Protein AF-A0A221P3E8-F1 (afdb_monomer_lite)

Secondary structure (DSSP, 8-state):
-EEEE-SSS-EEEEEE-TTT--EEEEEE-TTT--EEEEPPGGGTT-EEEE-SSSEEEEEEE-SSSEEEEEEETTT--EEEEESBTTTTBPPPPP--EE------TT----PEEP--

Organism: NCBI:txid1355015

Radius of gyration: 15.02 Å; chains: 1; bounding box: 35×24×55 Å

pLDDT: mean 78.89, std 17.49, range [33.84, 94.06]

Foldseek 3Di:
DDWDQLADFWIWDWDADPPPRHTFIFIAGPVVRDTLDTAPPQQHVWDWDDQNPFWIWTWDQGPPGTKIFTAGSNRRHTPDIPPDVVVPRHHADAPDWYFDDDPDPDDDGDTDRDHD

Structure (mmCIF, N/CA/C/O backbone):
data_AF-A0A221P3E8-F1
#
_entry.id   AF-A0A221P3E8-F1
#
loop_
_atom_site.group_PDB
_atom_site.id
_atom_site.type_symbol
_atom_site.label_atom_id
_atom_site.label_alt_id
_atom_site.label_comp_id
_atom_site.label_asym_id
_atom_site.label_entity_id
_atom_site.label_seq_id
_atom_site.pdbx_PDB_ins_code
_atom_site.Cartn_x
_atom_site.Cartn_y
_atom_site.Cartn_z
_atom_site.occupancy
_atom_site.B_iso_or_equiv
_atom_site.auth_seq_id
_atom_site.auth_comp_id
_atom_site.auth_asym_id
_atom_site.auth_atom_id
_atom_site.pdbx_PDB_model_num
ATOM 1 N N . MET A 1 1 ? 1.580 -10.287 -13.327 1.00 79.69 1 MET A N 1
ATOM 2 C CA . MET A 1 1 ? 0.482 -9.514 -12.712 1.00 79.69 1 MET A CA 1
ATOM 3 C C . MET A 1 1 ? -0.063 -10.299 -11.538 1.00 79.69 1 MET A C 1
ATOM 5 O O . MET A 1 1 ? -0.068 -11.524 -11.610 1.00 79.69 1 MET A O 1
ATOM 9 N N . GLY A 1 2 ? -0.487 -9.610 -10.488 1.00 86.00 2 GLY A N 1
ATOM 10 C CA . GLY A 1 2 ? -1.119 -10.184 -9.309 1.00 86.00 2 GLY A CA 1
ATOM 11 C C . GLY A 1 2 ? -2.235 -9.276 -8.803 1.00 86.00 2 GLY A C 1
ATOM 12 O O . GLY A 1 2 ? -2.291 -8.091 -9.143 1.00 86.00 2 GLY A O 1
ATOM 13 N N . ALA A 1 3 ? -3.136 -9.854 -8.017 1.00 88.12 3 ALA A N 1
ATOM 14 C CA . ALA A 1 3 ? -4.176 -9.126 -7.311 1.00 88.12 3 ALA A CA 1
ATOM 15 C C . ALA A 1 3 ? -4.333 -9.710 -5.906 1.00 88.12 3 ALA A C 1
ATOM 17 O O . ALA A 1 3 ? -4.263 -10.928 -5.735 1.00 88.12 3 ALA A O 1
ATOM 18 N N . ALA A 1 4 ? -4.544 -8.845 -4.919 1.00 86.81 4 ALA A N 1
ATOM 19 C CA . ALA A 1 4 ? -4.747 -9.235 -3.530 1.00 86.81 4 ALA A CA 1
ATOM 20 C C . ALA A 1 4 ? -5.827 -8.360 -2.873 1.00 86.81 4 ALA A C 1
ATOM 22 O O . ALA A 1 4 ? -5.982 -7.193 -3.255 1.00 86.81 4 ALA A O 1
ATOM 23 N N . PRO A 1 5 ? -6.572 -8.886 -1.884 1.00 86.50 5 PRO A N 1
ATOM 24 C CA . PRO A 1 5 ? -7.450 -8.066 -1.055 1.00 86.50 5 PRO A CA 1
ATOM 25 C C . PRO A 1 5 ? -6.664 -6.928 -0.389 1.00 86.50 5 PRO A C 1
ATOM 27 O O . PRO A 1 5 ? -5.557 -7.144 0.098 1.00 86.50 5 PRO A O 1
ATOM 30 N N . ALA A 1 6 ? -7.234 -5.723 -0.362 1.00 87.69 6 ALA A N 1
ATOM 31 C CA . ALA A 1 6 ? -6.604 -4.523 0.197 1.00 87.69 6 ALA A CA 1
ATOM 32 C C . ALA A 1 6 ? -7.509 -3.831 1.230 1.00 87.69 6 ALA A C 1
ATOM 34 O O . ALA A 1 6 ? -7.537 -2.607 1.333 1.00 87.69 6 ALA A O 1
ATOM 35 N N . GLY A 1 7 ? -8.278 -4.632 1.970 1.00 86.00 7 GLY A N 1
ATOM 36 C CA . GLY A 1 7 ? -9.343 -4.171 2.854 1.00 86.00 7 GLY A CA 1
ATOM 37 C C . GLY A 1 7 ? -10.734 -4.582 2.360 1.00 86.00 7 GLY A C 1
ATOM 38 O O . GLY A 1 7 ? -10.856 -5.366 1.416 1.00 86.00 7 GLY A O 1
ATOM 39 N N . PRO A 1 8 ? -11.801 -4.064 2.989 1.00 86.50 8 PRO A N 1
ATOM 40 C CA . PRO A 1 8 ? -13.172 -4.504 2.737 1.00 86.50 8 PRO A CA 1
ATOM 41 C C . PRO A 1 8 ? -13.748 -3.975 1.417 1.00 86.50 8 PRO A C 1
ATOM 43 O O . PRO A 1 8 ? -14.719 -4.530 0.911 1.00 86.50 8 PRO A O 1
ATOM 46 N N . SER A 1 9 ? -13.177 -2.902 0.863 1.00 88.25 9 SER A N 1
ATOM 47 C CA . SER A 1 9 ? -13.712 -2.213 -0.319 1.00 88.25 9 SER A CA 1
ATOM 48 C C . SER A 1 9 ? -12.697 -2.005 -1.440 1.00 88.25 9 SER A C 1
ATOM 50 O O . SER A 1 9 ? -13.029 -1.358 -2.428 1.00 88.25 9 SER A O 1
ATOM 52 N N . LEU A 1 10 ? -11.472 -2.520 -1.306 1.00 91.25 10 LEU A N 1
ATOM 53 C CA . LEU A 1 10 ? -10.394 -2.293 -2.267 1.00 91.25 10 LEU A CA 1
ATOM 54 C C . LEU A 1 10 ? -9.684 -3.594 -2.637 1.00 91.25 10 LEU A C 1
ATOM 56 O O . LEU A 1 10 ? -9.503 -4.497 -1.818 1.00 91.25 10 LEU A O 1
ATOM 60 N N . VAL A 1 11 ? -9.218 -3.646 -3.881 1.00 92.31 11 VAL A N 1
ATOM 61 C CA . VAL A 1 11 ? -8.289 -4.663 -4.380 1.00 92.31 11 VAL A CA 1
ATOM 62 C C . VAL A 1 11 ? -6.993 -3.970 -4.776 1.00 92.31 11 VAL A C 1
ATOM 64 O O . VAL A 1 11 ? -7.019 -2.961 -5.482 1.00 92.31 11 VAL A O 1
ATOM 67 N N . ARG A 1 12 ? -5.851 -4.513 -4.348 1.00 90.62 12 ARG A N 1
ATOM 68 C CA . ARG A 1 12 ? -4.539 -4.108 -4.863 1.00 90.62 12 ARG A CA 1
ATOM 69 C C . ARG A 1 12 ? -4.258 -4.899 -6.129 1.00 90.62 12 ARG A C 1
ATOM 71 O O . ARG A 1 12 ? -4.337 -6.126 -6.113 1.00 90.62 12 ARG A O 1
ATOM 78 N N . VAL A 1 13 ? -3.910 -4.209 -7.207 1.00 91.62 13 VAL A N 1
ATOM 79 C CA . VAL A 1 13 ? -3.517 -4.812 -8.482 1.00 91.62 13 VAL A CA 1
ATOM 80 C C . VAL A 1 13 ? -2.128 -4.319 -8.841 1.00 91.62 13 VAL A C 1
ATOM 82 O O . VAL A 1 13 ? -1.898 -3.113 -8.920 1.00 91.62 13 VAL A O 1
ATOM 85 N N . TYR A 1 14 ? -1.221 -5.257 -9.094 1.00 89.00 14 TYR A N 1
ATOM 86 C CA . TYR A 1 14 ? 0.184 -4.957 -9.337 1.00 89.00 14 TYR A CA 1
ATOM 87 C C . TYR A 1 14 ? 0.764 -5.813 -10.464 1.00 89.00 14 TYR A C 1
ATOM 89 O O . TYR A 1 14 ? 0.299 -6.920 -10.767 1.00 89.00 14 TYR A O 1
ATOM 97 N N . GLY A 1 15 ? 1.795 -5.303 -11.125 1.00 89.38 15 GLY A N 1
ATOM 98 C CA . GLY A 1 15 ? 2.437 -5.999 -12.227 1.00 89.38 15 GLY A CA 1
ATOM 99 C C . GLY A 1 15 ? 3.318 -5.091 -13.064 1.00 89.38 15 GLY A C 1
ATOM 100 O O . GLY A 1 15 ? 3.800 -4.066 -12.595 1.00 89.38 15 GLY A O 1
ATOM 101 N N . LYS A 1 16 ? 3.525 -5.503 -14.314 1.00 90.12 16 LYS A N 1
ATOM 102 C CA . LYS A 1 16 ? 4.225 -4.724 -15.331 1.00 90.12 16 LYS A CA 1
ATOM 103 C C . LYS A 1 16 ? 3.319 -4.557 -16.537 1.00 90.12 16 LYS A C 1
ATOM 105 O O . LYS A 1 16 ? 2.629 -5.512 -16.904 1.00 90.12 16 LYS A O 1
ATOM 110 N N . GLU A 1 17 ? 3.294 -3.364 -17.114 1.00 88.94 17 GLU A N 1
ATOM 111 C CA . GLU A 1 17 ? 2.593 -3.112 -18.369 1.00 88.94 17 GLU A CA 1
ATOM 112 C C . GLU A 1 17 ? 3.266 -3.909 -19.492 1.00 88.94 17 GLU A C 1
ATOM 114 O O . GLU A 1 17 ? 4.489 -4.029 -19.535 1.00 88.94 17 GLU A O 1
ATOM 119 N N . TYR A 1 18 ? 2.465 -4.517 -20.369 1.00 87.44 18 TYR A N 1
ATOM 120 C CA . TYR A 1 18 ? 2.975 -5.466 -21.363 1.00 87.44 18 TYR A CA 1
ATOM 121 C C . TYR A 1 18 ? 3.898 -4.797 -22.391 1.00 87.44 18 TYR A C 1
ATOM 123 O O . TYR A 1 18 ? 4.933 -5.361 -22.733 1.00 87.44 18 TYR A O 1
ATOM 131 N N . ASP A 1 19 ? 3.538 -3.595 -22.848 1.00 92.06 19 ASP A N 1
ATOM 132 C CA . ASP A 1 19 ? 4.254 -2.910 -23.927 1.00 92.06 19 ASP A CA 1
ATOM 133 C C . ASP A 1 19 ? 5.521 -2.194 -23.438 1.00 92.06 19 ASP A C 1
ATOM 135 O O . ASP A 1 19 ? 6.576 -2.319 -24.058 1.00 92.06 19 ASP A O 1
ATOM 139 N N . SER A 1 20 ? 5.437 -1.445 -22.332 1.00 92.50 20 SER A N 1
ATOM 140 C CA . SER A 1 20 ? 6.570 -0.665 -21.811 1.00 92.50 20 SER A CA 1
ATOM 141 C C . SER A 1 20 ? 7.44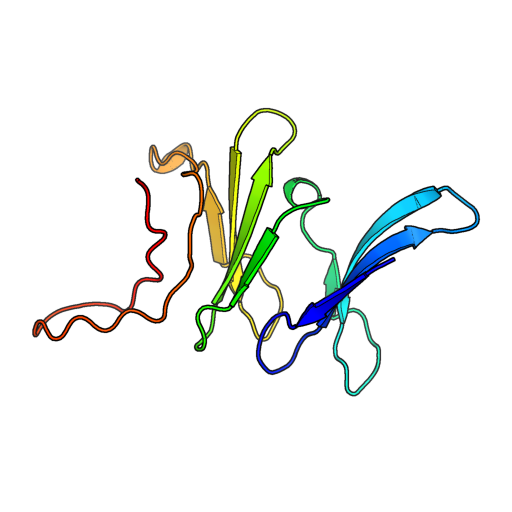4 -1.436 -20.822 1.00 92.50 20 SER A C 1
ATOM 143 O O . SER A 1 20 ? 8.620 -1.118 -20.654 1.00 92.50 20 SER A O 1
ATOM 145 N N . GLY A 1 21 ? 6.888 -2.451 -20.155 1.00 88.75 21 GLY A N 1
ATOM 146 C CA . GLY A 1 21 ? 7.532 -3.120 -19.028 1.00 88.75 21 GLY A CA 1
ATOM 147 C C . GLY A 1 21 ? 7.495 -2.320 -17.721 1.00 88.75 21 GLY A C 1
ATOM 148 O O . GLY A 1 21 ? 8.053 -2.792 -16.724 1.00 88.75 21 GLY A O 1
ATOM 149 N N . ASP A 1 22 ? 6.838 -1.155 -17.702 1.00 87.94 22 ASP A N 1
ATOM 150 C CA . ASP A 1 22 ? 6.750 -0.296 -16.522 1.00 87.94 22 ASP A CA 1
ATOM 151 C C . ASP A 1 22 ? 5.978 -0.986 -15.402 1.00 87.94 22 ASP A C 1
ATOM 153 O O . ASP A 1 22 ? 4.919 -1.582 -15.620 1.00 87.94 22 ASP A O 1
ATOM 157 N N . ALA A 1 23 ? 6.508 -0.902 -14.183 1.00 87.19 23 ALA A N 1
ATOM 158 C CA . ALA A 1 23 ? 5.817 -1.411 -13.011 1.00 87.19 23 ALA A CA 1
ATOM 159 C C . ALA A 1 23 ? 4.593 -0.543 -12.694 1.00 87.19 23 ALA A C 1
ATOM 161 O O . ALA A 1 23 ? 4.647 0.686 -12.752 1.00 87.19 23 ALA A O 1
ATOM 162 N N . TYR A 1 24 ? 3.498 -1.186 -12.304 1.00 87.81 24 TYR A N 1
ATOM 163 C CA . TYR A 1 24 ? 2.328 -0.508 -11.768 1.00 87.81 24 TYR A CA 1
ATOM 164 C C . TYR A 1 24 ? 1.847 -1.205 -10.502 1.00 87.81 24 TYR A C 1
ATOM 166 O O . TYR A 1 24 ? 1.925 -2.428 -10.375 1.00 87.81 24 TYR A O 1
ATOM 174 N N . ASP A 1 25 ? 1.304 -0.406 -9.591 1.00 90.12 25 ASP A N 1
ATOM 175 C CA . ASP A 1 25 ? 0.685 -0.871 -8.359 1.00 90.12 25 ASP A CA 1
ATOM 176 C C . ASP A 1 25 ? -0.419 0.107 -7.947 1.00 90.12 25 ASP A C 1
ATOM 178 O O . ASP A 1 25 ? -0.200 1.320 -7.842 1.00 90.12 25 ASP A O 1
ATOM 182 N N . ARG A 1 26 ? -1.652 -0.391 -7.846 1.00 91.69 26 ARG A N 1
ATOM 183 C CA . ARG A 1 26 ? -2.858 0.440 -7.765 1.00 91.69 26 ARG A CA 1
ATOM 184 C C . ARG A 1 26 ? -3.889 -0.180 -6.832 1.00 91.69 26 ARG A C 1
ATOM 186 O O . ARG A 1 26 ? -4.133 -1.384 -6.884 1.00 91.69 26 ARG A O 1
ATOM 193 N N . PHE A 1 27 ? -4.567 0.667 -6.064 1.00 91.31 27 PHE A N 1
ATOM 194 C CA . PHE A 1 27 ? -5.822 0.321 -5.410 1.00 91.31 27 PHE A CA 1
ATOM 195 C C . PHE A 1 27 ? -6.985 0.582 -6.352 1.00 91.31 27 PHE A C 1
ATOM 197 O O . PHE A 1 27 ? -7.115 1.667 -6.927 1.00 91.31 27 PHE A O 1
ATOM 204 N N . VAL A 1 28 ? -7.837 -0.422 -6.492 1.00 94.06 28 VAL A N 1
ATOM 205 C CA . VAL A 1 28 ? -8.975 -0.427 -7.400 1.00 94.06 28 VAL A CA 1
ATOM 206 C C . VAL A 1 28 ? -10.240 -0.696 -6.600 1.00 94.06 28 VAL A C 1
ATOM 208 O O . VAL A 1 28 ? -10.265 -1.583 -5.746 1.00 94.06 28 VAL A O 1
ATOM 211 N N . ASP A 1 29 ? -11.291 0.060 -6.902 1.00 92.75 29 ASP A N 1
ATOM 212 C CA . ASP A 1 29 ? -12.647 -0.262 -6.470 1.00 92.75 29 ASP A CA 1
ATOM 213 C C . ASP A 1 29 ? -13.151 -1.456 -7.301 1.00 92.75 29 ASP A C 1
ATOM 215 O O . ASP A 1 29 ? -13.315 -1.319 -8.520 1.00 92.75 29 ASP A O 1
ATOM 219 N N . PRO A 1 30 ? -13.407 -2.625 -6.688 1.00 90.88 30 PRO A N 1
ATOM 220 C CA . PRO A 1 30 ? -13.823 -3.814 -7.420 1.00 90.88 30 PRO A CA 1
ATOM 221 C C . PRO A 1 30 ? -15.224 -3.689 -8.034 1.00 90.88 30 PRO A C 1
ATOM 223 O O . PRO A 1 30 ? -15.520 -4.403 -8.990 1.00 90.88 30 PRO A O 1
ATOM 226 N N . ALA A 1 31 ? -16.085 -2.801 -7.523 1.00 92.75 31 ALA A N 1
ATOM 227 C CA . ALA A 1 31 ? -17.435 -2.623 -8.049 1.00 92.75 31 ALA A CA 1
ATOM 228 C C . ALA A 1 31 ? -17.435 -1.860 -9.380 1.00 92.75 31 ALA A C 1
ATOM 230 O O . ALA A 1 31 ? -18.215 -2.178 -10.277 1.00 92.75 31 ALA A O 1
ATOM 231 N N . SER A 1 32 ? -16.566 -0.855 -9.514 1.00 93.69 32 SER A N 1
ATOM 232 C CA . SER A 1 32 ? -16.498 0.001 -10.706 1.00 93.69 32 SER A CA 1
ATOM 233 C C . SER A 1 32 ? -15.289 -0.261 -11.608 1.00 93.69 32 SER A C 1
ATOM 235 O O . SER A 1 32 ? -15.259 0.223 -12.740 1.00 93.69 32 SER A O 1
ATOM 237 N N . GLY A 1 33 ? -14.278 -0.986 -11.122 1.00 92.31 33 GLY A N 1
ATOM 238 C CA . GLY A 1 33 ? -12.994 -1.182 -11.801 1.00 92.31 33 GLY A CA 1
ATOM 239 C C . GLY A 1 33 ? -12.121 0.077 -11.852 1.00 92.31 33 GLY A C 1
ATOM 240 O O . GLY A 1 33 ? -11.106 0.097 -12.547 1.00 92.31 33 GLY A O 1
ATOM 241 N N . ARG A 1 34 ? -12.503 1.151 -11.150 1.00 94.06 34 ARG A N 1
ATOM 242 C CA . ARG A 1 34 ? -11.776 2.424 -11.178 1.00 94.06 34 ARG A CA 1
ATOM 243 C C . ARG A 1 34 ? -10.590 2.385 -10.225 1.00 94.06 34 ARG A C 1
ATOM 245 O O . ARG A 1 34 ? -10.727 2.000 -9.065 1.00 94.06 34 ARG A O 1
ATOM 252 N N . THR A 1 35 ? -9.444 2.868 -10.696 1.00 94.06 35 THR A N 1
ATOM 253 C CA . THR A 1 35 ? -8.309 3.179 -9.824 1.00 94.06 35 THR A CA 1
ATOM 254 C C . THR A 1 35 ? -8.719 4.268 -8.840 1.00 94.06 35 THR A C 1
ATOM 256 O O . THR A 1 35 ? -9.078 5.373 -9.249 1.00 94.06 35 THR A O 1
ATOM 259 N N . VAL A 1 36 ? -8.648 3.948 -7.553 1.00 91.50 36 VAL A N 1
ATOM 260 C CA . VAL A 1 36 ? -8.867 4.894 -6.456 1.00 91.50 36 VAL A CA 1
ATOM 261 C C . VAL A 1 36 ? -7.575 5.653 -6.179 1.00 91.50 36 VAL A C 1
ATOM 263 O O . VAL A 1 36 ? -7.589 6.876 -6.060 1.00 91.50 36 VAL A O 1
ATOM 266 N N . GLN A 1 37 ? -6.451 4.934 -6.127 1.00 89.31 37 GLN A N 1
ATOM 267 C CA . GLN A 1 37 ? -5.147 5.509 -5.819 1.00 89.31 37 GLN A CA 1
ATOM 268 C C . GLN A 1 37 ? -4.003 4.651 -6.374 1.00 89.31 37 GLN A C 1
ATOM 270 O O . GLN A 1 37 ? -4.090 3.425 -6.411 1.00 89.31 37 GLN A O 1
ATOM 275 N N . THR A 1 38 ? -2.912 5.301 -6.782 1.00 90.19 38 THR A N 1
ATOM 276 C CA . THR A 1 38 ? -1.631 4.638 -7.063 1.00 90.19 38 THR A CA 1
ATOM 277 C C . THR A 1 38 ? -0.875 4.427 -5.758 1.00 90.19 38 THR A C 1
ATOM 279 O O . THR A 1 38 ? -0.795 5.341 -4.933 1.00 90.19 38 THR A O 1
ATOM 282 N N . VAL A 1 39 ? -0.324 3.230 -5.572 1.00 85.69 39 VAL A N 1
ATOM 283 C CA . VAL A 1 39 ? 0.473 2.890 -4.390 1.00 85.69 39 VAL A CA 1
ATOM 284 C C . VAL A 1 39 ? 1.783 3.701 -4.402 1.00 85.69 39 VAL A C 1
ATOM 286 O O . VAL A 1 39 ? 2.352 3.908 -5.477 1.00 85.69 39 VAL A O 1
ATOM 289 N N . PRO A 1 40 ? 2.271 4.195 -3.245 1.00 83.56 40 PRO A N 1
ATOM 290 C CA . PRO A 1 40 ? 3.587 4.826 -3.144 1.00 83.56 40 PRO A CA 1
ATOM 291 C C . PRO A 1 40 ? 4.694 3.994 -3.807 1.00 83.56 40 PRO A C 1
ATOM 293 O O . PRO A 1 40 ? 4.750 2.782 -3.626 1.00 83.56 40 PRO A O 1
ATOM 296 N N . ALA A 1 41 ? 5.604 4.641 -4.541 1.00 80.31 41 ALA A N 1
ATOM 297 C CA . ALA A 1 41 ? 6.643 3.938 -5.304 1.00 80.31 41 ALA A CA 1
ATOM 298 C C . ALA A 1 41 ? 7.566 3.081 -4.415 1.00 80.31 41 ALA A C 1
ATOM 300 O O . ALA A 1 41 ? 7.984 1.999 -4.823 1.00 80.31 41 ALA A O 1
ATOM 301 N N . ASP A 1 42 ? 7.810 3.518 -3.178 1.00 80.38 42 ASP A N 1
ATOM 302 C CA . ASP A 1 42 ? 8.627 2.794 -2.194 1.00 80.38 42 ASP A CA 1
ATOM 303 C C . ASP A 1 42 ? 8.004 1.465 -1.735 1.00 80.38 42 ASP A C 1
ATOM 305 O O . ASP A 1 42 ? 8.668 0.663 -1.086 1.00 80.38 42 ASP A O 1
ATOM 309 N N . LEU A 1 43 ? 6.727 1.233 -2.051 1.00 78.44 43 LEU A N 1
ATOM 310 C CA . LEU A 1 43 ? 6.000 -0.000 -1.758 1.00 78.44 43 LEU A CA 1
ATOM 311 C C . LEU A 1 43 ? 5.928 -0.947 -2.962 1.00 78.44 43 LEU A C 1
ATOM 313 O O . LEU A 1 43 ? 5.238 -1.968 -2.887 1.00 78.44 43 LEU A O 1
ATOM 317 N N . THR A 1 44 ? 6.620 -0.648 -4.063 1.00 72.50 44 THR A N 1
ATOM 318 C CA . THR A 1 44 ? 6.721 -1.585 -5.190 1.00 72.50 44 THR A CA 1
ATOM 319 C C . THR A 1 44 ? 7.303 -2.907 -4.672 1.00 72.50 44 THR A C 1
ATOM 321 O O . THR A 1 44 ? 8.318 -2.906 -3.984 1.00 72.50 44 THR A O 1
ATOM 324 N N . ASP A 1 45 ? 6.617 -4.025 -4.931 1.00 72.38 45 ASP A N 1
ATOM 325 C CA . ASP A 1 45 ? 6.935 -5.370 -4.410 1.00 72.38 45 ASP A CA 1
ATOM 326 C C . ASP A 1 45 ? 6.816 -5.565 -2.878 1.00 72.38 45 ASP A C 1
ATOM 328 O O . ASP A 1 45 ? 7.278 -6.566 -2.331 1.00 72.38 45 ASP A O 1
ATOM 332 N N . SER A 1 46 ? 6.151 -4.651 -2.164 1.00 80.81 46 SER A N 1
ATOM 333 C CA . SER A 1 46 ? 5.855 -4.812 -0.730 1.00 80.81 46 SER A CA 1
ATOM 334 C C . SER A 1 46 ? 4.820 -5.905 -0.437 1.00 80.81 46 SER A C 1
ATOM 336 O O . SER A 1 46 ? 3.917 -6.164 -1.244 1.00 80.81 46 SER A O 1
ATOM 338 N N . ASN A 1 47 ? 4.900 -6.489 0.762 1.00 82.38 47 ASN A N 1
ATOM 339 C CA . ASN A 1 47 ? 3.811 -7.280 1.334 1.00 82.38 47 ASN A CA 1
ATOM 340 C C . ASN A 1 47 ? 2.817 -6.350 2.035 1.00 82.38 47 ASN A C 1
ATOM 342 O O . ASN A 1 47 ? 3.245 -5.385 2.668 1.00 82.38 47 ASN A O 1
ATOM 346 N N . CYS A 1 48 ? 1.519 -6.640 1.939 1.00 85.25 48 CYS A N 1
ATOM 347 C CA . CYS A 1 48 ? 0.481 -5.857 2.604 1.00 85.25 48 CYS A CA 1
ATOM 348 C C . CYS A 1 48 ? -0.493 -6.760 3.358 1.00 85.25 48 CYS A C 1
ATOM 350 O O . CYS A 1 48 ? -1.017 -7.709 2.779 1.00 85.25 48 CYS A O 1
ATOM 352 N N . ASP A 1 49 ? -0.790 -6.396 4.602 1.00 85.75 49 ASP 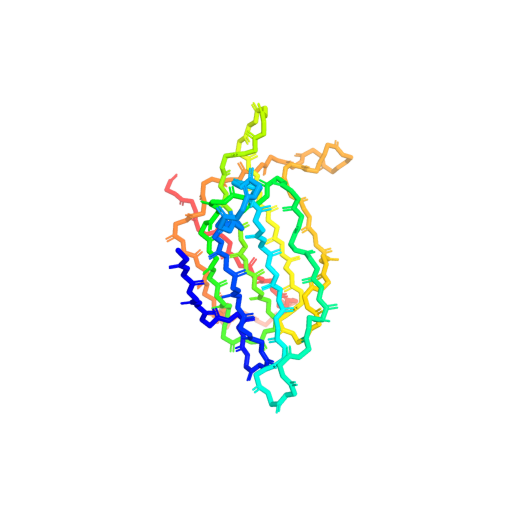A N 1
ATOM 353 C CA . ASP A 1 49 ? -1.681 -7.117 5.505 1.00 85.75 49 ASP A CA 1
ATOM 354 C C . ASP A 1 49 ? -2.758 -6.167 6.047 1.00 85.75 49 ASP A C 1
ATOM 356 O O . ASP A 1 49 ? -2.469 -5.060 6.507 1.00 85.75 49 ASP A O 1
ATOM 360 N N . TYR A 1 50 ? -4.024 -6.578 5.969 1.00 85.94 50 TYR A N 1
ATOM 361 C CA . TYR A 1 50 ? -5.149 -5.800 6.489 1.00 85.94 50 TYR A CA 1
ATOM 362 C C . TYR A 1 50 ? -5.359 -6.104 7.976 1.00 85.94 50 TYR A C 1
ATOM 364 O O . TYR A 1 50 ? -5.447 -7.266 8.360 1.00 85.94 50 TYR A O 1
ATOM 372 N N . ASP A 1 51 ? -5.498 -5.068 8.806 1.00 82.38 51 ASP A N 1
ATOM 373 C CA . ASP A 1 51 ? -5.702 -5.184 10.260 1.00 82.38 51 ASP A CA 1
ATOM 374 C C . ASP A 1 51 ? -7.107 -5.669 10.672 1.00 82.38 51 ASP A C 1
ATOM 376 O O . ASP A 1 51 ? -7.461 -5.596 11.849 1.00 82.38 51 ASP A O 1
ATOM 380 N N . ASP A 1 52 ? -7.914 -6.128 9.711 1.00 83.56 52 ASP A N 1
ATOM 381 C CA . ASP A 1 52 ? -9.314 -6.543 9.866 1.00 83.56 52 ASP A CA 1
ATOM 382 C C . ASP A 1 52 ? -10.239 -5.442 10.421 1.00 83.56 52 ASP A C 1
ATOM 384 O O . ASP A 1 52 ? -11.303 -5.707 10.986 1.00 83.56 52 ASP A O 1
ATOM 388 N N . ARG A 1 53 ? -9.824 -4.172 10.308 1.00 87.00 53 ARG A N 1
ATOM 389 C CA . ARG A 1 53 ? -10.562 -3.046 10.878 1.00 87.00 53 ARG A CA 1
ATOM 390 C C . ARG A 1 53 ? -10.603 -1.824 9.972 1.00 87.00 53 ARG A C 1
ATOM 392 O O . ARG A 1 53 ? -11.663 -1.487 9.452 1.00 87.00 53 ARG A O 1
ATOM 399 N N . SER A 1 54 ? -9.482 -1.153 9.758 1.00 88.12 54 SER A N 1
ATOM 400 C CA . SER A 1 54 ? -9.433 0.109 9.007 1.00 88.12 54 SER A CA 1
ATOM 401 C C . SER A 1 54 ? -8.101 0.394 8.328 1.00 88.12 54 SER A C 1
ATOM 403 O O . SER A 1 54 ? -8.024 1.348 7.559 1.00 88.12 54 SER A O 1
ATOM 405 N N . THR A 1 55 ? -7.066 -0.401 8.586 1.00 89.69 55 THR A N 1
ATOM 406 C CA . THR A 1 55 ? -5.698 -0.102 8.164 1.00 89.69 55 THR A CA 1
ATOM 407 C C . THR A 1 55 ? -5.135 -1.241 7.335 1.00 89.69 55 THR A C 1
ATOM 409 O O . THR A 1 55 ? -5.091 -2.386 7.779 1.00 89.69 55 THR A O 1
ATOM 412 N N . LEU A 1 56 ? -4.652 -0.923 6.142 1.00 88.94 56 LEU A N 1
ATOM 413 C CA . LEU A 1 56 ? -3.785 -1.802 5.374 1.00 88.94 56 LEU A CA 1
ATOM 414 C C . LEU A 1 56 ? -2.335 -1.443 5.703 1.00 88.94 56 LEU A C 1
ATOM 416 O O . LEU A 1 56 ? -1.901 -0.316 5.464 1.00 88.94 56 LEU A O 1
ATOM 420 N N . VAL A 1 57 ? -1.598 -2.387 6.276 1.00 89.25 57 VAL A N 1
ATOM 421 C CA . VAL A 1 57 ? -0.187 -2.217 6.621 1.00 89.25 57 VAL A CA 1
ATOM 422 C C . VAL A 1 57 ? 0.651 -2.828 5.515 1.00 89.25 57 VAL A C 1
ATOM 424 O O . VAL A 1 57 ? 0.576 -4.029 5.290 1.00 89.25 57 VAL A O 1
ATOM 427 N N . CYS A 1 58 ? 1.449 -2.015 4.835 1.00 87.88 58 CYS A N 1
ATOM 428 C CA . CYS A 1 58 ? 2.363 -2.475 3.796 1.00 87.88 58 CYS A CA 1
ATOM 429 C C . CYS A 1 58 ? 3.810 -2.296 4.241 1.00 87.88 58 CYS A C 1
ATOM 431 O O . CYS A 1 58 ? 4.159 -1.260 4.804 1.00 87.88 58 CYS A O 1
ATOM 433 N N . SER A 1 59 ? 4.668 -3.267 3.953 1.00 87.81 59 SER A N 1
ATOM 434 C CA . SER A 1 59 ? 6.093 -3.190 4.271 1.00 87.81 59 SER A CA 1
ATOM 435 C C . SER A 1 59 ? 6.960 -3.877 3.237 1.00 87.81 59 SER A C 1
ATOM 437 O O . SER A 1 59 ? 6.564 -4.876 2.631 1.00 87.81 59 SER A O 1
ATOM 439 N N . GLY A 1 60 ? 8.170 -3.365 3.077 1.00 84.25 60 GLY A N 1
ATOM 440 C CA . GLY A 1 60 ? 9.150 -3.926 2.167 1.00 84.25 60 GLY A CA 1
ATOM 441 C C . GLY A 1 60 ? 10.485 -3.209 2.265 1.00 84.25 60 GLY A C 1
ATOM 442 O O . GLY A 1 60 ? 10.777 -2.502 3.231 1.00 84.25 60 GLY A O 1
ATOM 443 N N . THR A 1 61 ? 11.292 -3.386 1.228 1.00 84.00 61 THR A N 1
ATOM 444 C CA . THR A 1 61 ? 12.593 -2.734 1.104 1.00 84.00 61 THR A CA 1
ATOM 445 C C . THR A 1 61 ? 12.461 -1.580 0.121 1.00 84.00 61 THR A C 1
ATOM 447 O O . THR A 1 61 ? 12.371 -1.805 -1.083 1.00 84.00 61 THR A O 1
ATOM 450 N N . GLY A 1 62 ? 12.447 -0.351 0.637 1.00 78.69 62 GLY A N 1
ATOM 451 C CA . GLY A 1 62 ? 12.538 0.845 -0.192 1.00 78.69 62 GLY A CA 1
ATOM 452 C C . GLY A 1 62 ? 13.956 1.032 -0.754 1.00 78.69 62 GLY A C 1
ATOM 453 O O . GLY A 1 62 ? 14.853 0.236 -0.468 1.00 78.69 62 GLY A O 1
ATOM 454 N N . PRO A 1 63 ? 14.214 2.115 -1.508 1.00 77.56 63 PRO A N 1
ATOM 455 C CA . PRO A 1 63 ? 15.500 2.326 -2.183 1.00 77.56 63 PRO A CA 1
ATOM 456 C C . PRO A 1 63 ? 16.718 2.367 -1.248 1.00 77.56 63 PRO A C 1
ATOM 458 O O . PRO A 1 63 ? 17.836 2.085 -1.675 1.00 77.56 63 PRO A O 1
ATOM 461 N N . GLN A 1 64 ? 16.512 2.757 0.014 1.00 80.69 64 GLN A N 1
ATOM 462 C CA . GLN A 1 64 ? 17.585 2.986 0.987 1.00 80.69 64 GLN A CA 1
ATOM 463 C C . GLN A 1 64 ? 17.519 2.059 2.206 1.00 80.69 64 GLN A C 1
ATOM 465 O O . GLN A 1 64 ? 18.558 1.709 2.763 1.00 80.69 64 GLN A O 1
ATOM 470 N N . SER A 1 65 ? 16.323 1.673 2.651 1.00 82.94 65 SER A N 1
ATOM 471 C CA . SER A 1 65 ? 16.126 0.890 3.873 1.00 82.94 65 SER A CA 1
ATOM 472 C C . SER A 1 65 ? 14.765 0.197 3.877 1.00 82.94 65 SER A C 1
ATOM 474 O O . SER A 1 65 ? 13.959 0.375 2.964 1.00 82.94 65 SER A O 1
ATOM 476 N N . GLN A 1 66 ? 14.489 -0.567 4.938 1.00 85.94 66 GLN A N 1
ATOM 477 C CA . GLN A 1 66 ? 13.130 -1.019 5.226 1.00 85.94 66 GLN A CA 1
ATOM 478 C C . GLN A 1 66 ? 12.176 0.176 5.288 1.00 85.94 66 GLN A C 1
ATOM 480 O O . GLN A 1 66 ? 12.546 1.251 5.773 1.00 85.94 66 GLN A O 1
ATOM 485 N N . VAL A 1 67 ? 10.963 -0.035 4.789 1.00 88.56 67 VAL A N 1
ATOM 486 C CA . VAL A 1 67 ? 9.863 0.925 4.846 1.00 88.56 67 VAL A CA 1
ATOM 487 C C . VAL A 1 67 ? 8.598 0.221 5.306 1.00 88.56 67 VAL A C 1
ATOM 489 O O . VAL A 1 67 ? 8.370 -0.948 4.988 1.00 88.56 67 VAL A O 1
ATOM 492 N N . ALA A 1 68 ? 7.762 0.948 6.039 1.00 89.69 68 ALA A N 1
ATOM 493 C CA . ALA A 1 68 ? 6.431 0.493 6.404 1.00 89.69 68 ALA A CA 1
ATOM 494 C C . ALA A 1 68 ? 5.439 1.645 6.273 1.00 89.69 68 ALA A C 1
ATOM 496 O O . ALA A 1 68 ? 5.743 2.781 6.622 1.00 89.69 68 ALA A O 1
ATOM 497 N N . TYR A 1 69 ? 4.247 1.353 5.781 1.00 90.62 69 TYR A N 1
ATOM 498 C CA . TYR A 1 69 ? 3.183 2.320 5.575 1.00 90.62 69 TYR A CA 1
ATOM 499 C C . TYR A 1 69 ? 1.895 1.789 6.184 1.00 90.62 69 TYR A C 1
ATOM 501 O O . TYR A 1 69 ? 1.562 0.616 6.024 1.00 90.62 69 TYR A O 1
ATOM 509 N N . GLY A 1 70 ? 1.151 2.677 6.831 1.00 90.62 70 GLY A N 1
ATOM 510 C CA . GLY A 1 70 ? -0.238 2.445 7.185 1.00 90.62 70 GLY A CA 1
ATOM 511 C C . GLY A 1 70 ? -1.117 3.220 6.238 1.00 90.62 70 GLY A C 1
ATOM 512 O O . GLY A 1 70 ? -0.990 4.440 6.126 1.00 90.62 70 GLY A O 1
ATOM 513 N N . LEU A 1 71 ? -2.005 2.511 5.563 1.00 89.88 71 LEU A N 1
ATOM 514 C CA . LEU A 1 71 ? -2.939 3.067 4.604 1.00 89.88 71 LEU A CA 1
ATOM 515 C C . LEU A 1 71 ? -4.358 2.898 5.138 1.00 89.88 71 LEU A C 1
ATOM 517 O O . LEU A 1 71 ? -4.686 1.870 5.724 1.00 89.88 71 LEU A O 1
ATOM 521 N N . ASP A 1 72 ? -5.215 3.880 4.908 1.00 90.44 72 ASP A N 1
ATOM 522 C CA . ASP A 1 72 ? -6.645 3.743 5.146 1.00 90.44 72 ASP A CA 1
ATOM 523 C C . ASP A 1 72 ? -7.216 2.688 4.188 1.00 90.44 72 ASP A C 1
ATOM 525 O O . ASP A 1 72 ? -7.147 2.837 2.969 1.00 90.44 72 ASP A O 1
ATOM 529 N N . ALA A 1 73 ? -7.788 1.616 4.731 1.00 88.38 73 ALA A N 1
ATOM 530 C CA . ALA A 1 73 ? -8.236 0.458 3.957 1.00 88.38 73 ALA A CA 1
ATOM 531 C C . ALA A 1 73 ? -9.476 0.730 3.083 1.00 88.38 73 ALA A C 1
ATOM 533 O O . ALA A 1 73 ? -9.857 -0.116 2.274 1.00 88.38 73 ALA A O 1
ATOM 534 N N . SER A 1 74 ? -10.128 1.887 3.245 1.00 88.69 74 SER A N 1
ATOM 535 C CA . SER A 1 74 ? -11.293 2.277 2.445 1.00 88.69 74 SER A CA 1
ATOM 536 C C . SER A 1 74 ? -10.930 3.181 1.268 1.00 88.69 74 SER A C 1
ATOM 538 O O . SER A 1 74 ? -11.564 3.120 0.215 1.00 88.69 74 SER A O 1
ATOM 540 N N . THR A 1 75 ? -9.889 4.000 1.429 1.00 87.69 75 THR A N 1
ATOM 541 C CA . THR A 1 75 ? -9.492 5.034 0.464 1.00 87.69 75 THR A CA 1
ATOM 542 C C . THR A 1 75 ? -8.106 4.828 -0.139 1.00 87.69 75 THR A C 1
ATOM 544 O O . THR A 1 75 ? -7.799 5.455 -1.147 1.00 87.69 75 THR A O 1
ATOM 547 N N . GLY A 1 76 ? -7.262 3.988 0.463 1.00 87.00 76 GLY A N 1
ATOM 548 C CA . GLY A 1 76 ? -5.856 3.806 0.090 1.00 87.00 76 GLY A CA 1
ATOM 549 C C . GLY A 1 76 ? -4.929 4.935 0.555 1.00 87.00 76 GLY A C 1
ATOM 550 O O . GLY A 1 76 ? -3.730 4.897 0.270 1.00 87.00 76 GLY A O 1
ATOM 551 N N . LYS A 1 77 ? -5.450 5.942 1.272 1.00 89.31 77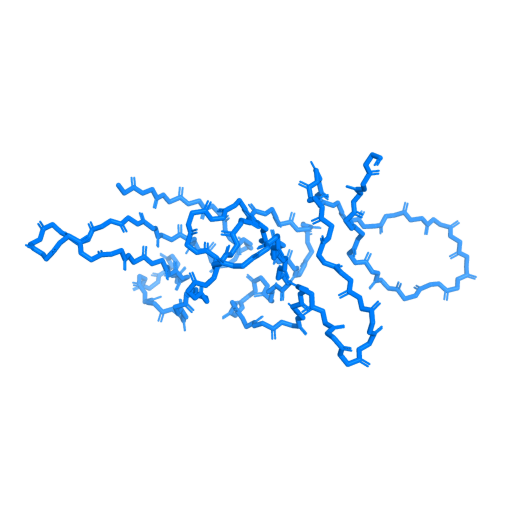 LYS A N 1
ATOM 552 C CA . LYS A 1 77 ? -4.675 7.115 1.696 1.00 89.31 77 LYS A CA 1
ATOM 553 C C . LYS A 1 77 ? -3.621 6.745 2.729 1.00 89.31 77 LYS A C 1
ATOM 555 O O . LYS A 1 77 ? -3.914 6.036 3.683 1.00 89.31 77 LYS A O 1
ATOM 560 N N . VAL A 1 78 ? -2.425 7.315 2.597 1.00 90.31 78 VAL A N 1
ATOM 561 C CA . VAL A 1 78 ? -1.364 7.179 3.603 1.00 90.31 78 VAL A CA 1
ATOM 562 C C . VAL A 1 78 ? -1.787 7.865 4.903 1.00 90.31 78 VAL A C 1
ATOM 564 O O . VAL A 1 78 ? -2.065 9.063 4.913 1.00 90.31 78 VAL A O 1
ATOM 567 N N . LEU A 1 79 ? -1.828 7.096 5.989 1.00 91.31 79 LEU A N 1
ATOM 568 C CA . LEU A 1 79 ? -2.063 7.567 7.355 1.00 91.31 79 LEU A CA 1
ATOM 569 C C . LEU A 1 79 ? -0.743 7.834 8.077 1.00 91.31 79 LEU A C 1
ATOM 571 O O . LEU A 1 79 ? -0.618 8.809 8.813 1.00 91.31 79 LEU A O 1
ATOM 575 N N . TRP A 1 80 ? 0.241 6.960 7.864 1.00 90.62 80 TRP A N 1
ATOM 576 C CA . TRP A 1 80 ? 1.586 7.085 8.413 1.00 90.62 80 TRP A CA 1
ATOM 577 C C . TRP A 1 80 ? 2.600 6.335 7.549 1.00 90.62 80 TRP A C 1
ATOM 579 O O . TRP A 1 80 ? 2.251 5.432 6.786 1.00 90.62 80 TRP A O 1
ATOM 589 N N . GLN A 1 81 ? 3.866 6.7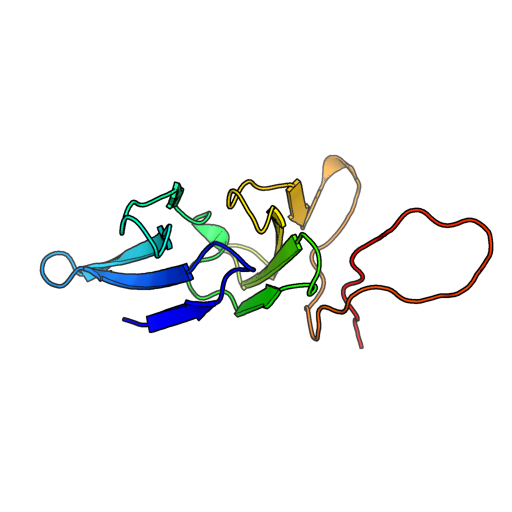08 7.708 1.00 90.19 81 G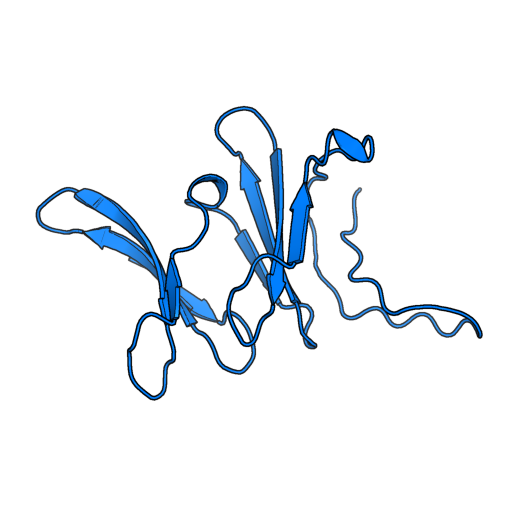LN A N 1
ATOM 590 C CA . GLN A 1 81 ? 5.013 6.116 7.033 1.00 90.19 81 GLN A CA 1
ATOM 591 C C . GLN A 1 81 ? 6.159 5.964 8.034 1.00 90.19 81 GLN A C 1
ATOM 593 O O . GLN A 1 81 ? 6.342 6.810 8.908 1.00 90.19 81 GLN A O 1
ATOM 598 N N . LEU A 1 82 ? 6.926 4.889 7.887 1.00 89.50 82 LEU A N 1
ATOM 599 C CA . LEU A 1 82 ? 8.190 4.646 8.558 1.00 89.50 82 LEU A CA 1
ATOM 600 C C . LEU A 1 82 ? 9.285 4.357 7.513 1.00 89.50 82 LEU A C 1
ATOM 602 O O . LEU A 1 82 ? 8.995 3.703 6.506 1.00 89.50 82 LEU A O 1
ATOM 606 N N . PRO A 1 83 ? 10.539 4.773 7.763 1.00 88.69 83 PRO A N 1
ATOM 607 C CA . PRO A 1 83 ? 10.978 5.535 8.934 1.00 88.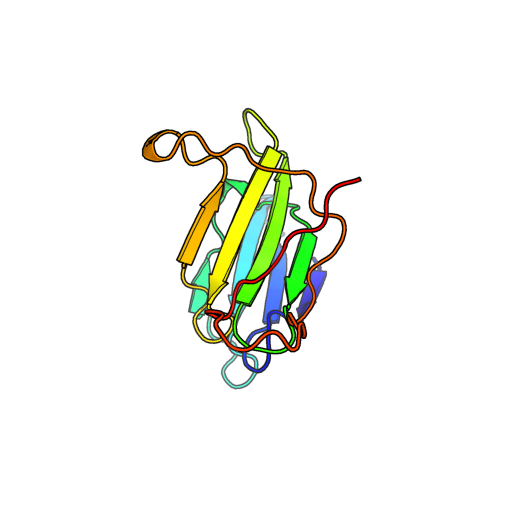69 83 PRO A CA 1
ATOM 608 C C . PRO A 1 83 ? 10.407 6.963 8.950 1.00 88.69 83 PRO A C 1
ATOM 610 O O . PRO A 1 83 ? 10.225 7.589 7.910 1.00 88.69 83 PRO A O 1
ATOM 613 N N . ASP A 1 84 ? 10.125 7.465 10.148 1.00 87.19 84 ASP A N 1
ATOM 614 C CA . ASP A 1 84 ? 9.697 8.836 10.412 1.00 87.19 84 ASP A CA 1
ATOM 615 C C . ASP A 1 84 ? 10.818 9.537 11.179 1.00 87.19 84 ASP A C 1
ATOM 617 O O . ASP A 1 84 ? 10.934 9.425 12.401 1.00 87.19 84 ASP A O 1
ATOM 621 N N . GLN A 1 85 ? 11.677 10.233 10.434 1.00 85.38 85 GLN A N 1
ATOM 622 C CA . GLN A 1 85 ? 12.858 10.899 10.985 1.00 85.38 85 GLN A CA 1
ATOM 623 C C . GLN A 1 85 ? 12.505 12.046 11.935 1.00 85.38 85 GLN A C 1
ATOM 625 O O . GLN A 1 85 ? 13.283 12.345 12.835 1.00 85.38 85 GLN A O 1
ATOM 630 N N . GLN A 1 86 ? 11.347 12.692 11.756 1.00 86.69 86 GLN A N 1
ATOM 631 C CA . GLN A 1 86 ? 10.939 13.801 12.622 1.00 86.69 86 GLN A CA 1
ATOM 632 C C . GLN A 1 86 ? 10.569 13.302 14.020 1.00 86.69 86 GLN A C 1
ATOM 634 O O . GLN A 1 86 ? 10.804 14.001 15.004 1.00 86.69 86 GLN A O 1
ATOM 639 N N . ALA A 1 87 ? 10.018 12.090 14.102 1.00 83.44 87 ALA A N 1
ATOM 640 C CA . ALA A 1 87 ? 9.655 11.433 15.352 1.00 83.44 87 ALA A CA 1
ATOM 641 C C . ALA A 1 87 ? 10.710 10.429 15.859 1.00 83.44 87 ALA A C 1
ATOM 643 O O . ALA A 1 87 ? 10.423 9.707 16.811 1.00 83.44 87 ALA A O 1
ATOM 644 N N . ASP A 1 88 ? 11.885 10.352 15.222 1.00 87.31 88 ASP A N 1
ATOM 645 C CA . ASP A 1 88 ? 12.947 9.373 15.514 1.00 87.31 88 ASP A CA 1
ATOM 646 C C . ASP A 1 88 ? 12.448 7.912 15.529 1.00 87.31 88 ASP A C 1
ATOM 648 O O . ASP A 1 88 ? 12.786 7.101 16.392 1.00 87.31 88 ASP A O 1
ATOM 652 N N . ARG A 1 89 ? 11.578 7.565 14.570 1.00 83.75 89 ARG A N 1
ATOM 653 C CA . ARG A 1 89 ? 11.031 6.208 14.424 1.00 83.75 89 ARG A CA 1
ATOM 654 C C . ARG A 1 89 ? 11.622 5.519 13.206 1.00 83.75 89 ARG A C 1
ATOM 656 O O . ARG A 1 89 ? 11.541 6.026 12.089 1.00 83.75 89 ARG A O 1
ATOM 663 N N . ILE A 1 90 ? 12.156 4.321 13.402 1.00 86.94 90 ILE A N 1
ATOM 664 C CA . ILE A 1 90 ? 12.650 3.465 12.318 1.00 86.94 90 ILE A CA 1
ATOM 665 C C . ILE A 1 90 ? 11.539 2.560 11.773 1.00 86.94 90 ILE A C 1
ATOM 667 O O . ILE A 1 90 ? 10.563 2.283 12.468 1.00 86.94 90 ILE A O 1
ATOM 671 N N . ALA A 1 91 ? 11.688 2.077 10.537 1.00 83.25 91 ALA A N 1
ATOM 672 C CA . ALA A 1 91 ? 10.815 1.035 10.003 1.00 83.25 91 ALA A CA 1
ATOM 673 C C . ALA A 1 91 ? 11.213 -0.338 10.574 1.00 83.25 91 ALA A C 1
ATOM 675 O O . ALA A 1 91 ? 12.345 -0.774 10.347 1.00 83.25 91 ALA A O 1
ATOM 676 N N . PRO A 1 92 ? 10.320 -1.027 11.303 1.00 71.88 92 PRO A N 1
ATOM 677 C CA . PRO A 1 92 ? 10.556 -2.399 11.733 1.00 71.88 92 PRO A CA 1
ATOM 678 C C . PRO A 1 92 ? 10.363 -3.390 10.577 1.00 71.88 92 PRO A C 1
ATOM 680 O O . PRO A 1 92 ? 9.643 -3.114 9.616 1.00 71.88 92 PRO A O 1
ATOM 683 N N . THR A 1 93 ? 10.920 -4.593 10.722 1.00 71.31 93 THR A N 1
ATOM 684 C CA . THR A 1 93 ? 10.453 -5.753 9.953 1.00 71.31 93 THR A CA 1
ATOM 685 C C . THR A 1 93 ? 9.040 -6.102 10.413 1.00 71.31 93 THR A C 1
ATOM 687 O O . THR A 1 93 ? 8.835 -6.433 11.582 1.00 71.31 93 THR A O 1
ATOM 690 N N . VAL A 1 94 ? 8.063 -6.044 9.509 1.00 66.81 94 VAL A N 1
ATOM 691 C CA . VAL A 1 94 ? 6.684 -6.448 9.807 1.00 66.81 94 VAL A CA 1
ATOM 692 C C . VAL A 1 94 ? 6.569 -7.960 9.649 1.00 66.81 94 VAL A C 1
ATOM 694 O O . VAL A 1 94 ? 6.793 -8.491 8.566 1.00 66.81 94 VAL A O 1
ATOM 697 N N . THR A 1 95 ? 6.226 -8.660 10.731 1.00 63.88 95 THR A N 1
ATOM 698 C CA . THR A 1 95 ? 5.977 -10.115 10.688 1.00 63.88 95 THR A CA 1
ATOM 699 C C . THR A 1 95 ? 4.496 -10.469 10.751 1.00 63.88 95 THR A C 1
ATOM 701 O O . THR A 1 95 ? 4.112 -11.551 10.314 1.00 63.88 95 THR A O 1
ATOM 704 N N . ALA A 1 96 ? 3.664 -9.559 11.266 1.00 59.78 96 ALA A N 1
ATOM 705 C CA . ALA A 1 96 ? 2.215 -9.667 11.218 1.00 59.78 96 ALA A CA 1
ATOM 706 C C . ALA A 1 96 ? 1.526 -8.326 11.524 1.00 59.78 96 ALA A C 1
ATOM 708 O O . ALA A 1 96 ? 2.080 -7.484 12.238 1.00 59.78 96 ALA A O 1
ATOM 709 N N . ALA A 1 97 ? 0.284 -8.185 11.055 1.00 62.47 97 ALA A N 1
ATOM 710 C CA . ALA A 1 97 ? -0.653 -7.134 11.440 1.00 62.47 97 ALA A CA 1
ATOM 711 C C . ALA A 1 97 ? -1.908 -7.785 12.043 1.00 62.47 97 ALA A C 1
ATOM 713 O O . ALA A 1 97 ? -2.508 -8.658 11.422 1.00 62.47 97 ALA A O 1
ATOM 714 N N . TRP A 1 98 ? -2.291 -7.392 13.262 1.00 59.44 98 TRP A N 1
ATOM 715 C CA . TRP A 1 98 ? -3.458 -7.951 13.956 1.00 59.44 98 TRP A CA 1
ATOM 716 C C . TRP A 1 98 ? -4.354 -6.837 14.513 1.00 59.44 98 TRP A C 1
ATOM 718 O O . TRP A 1 98 ? -3.832 -5.829 15.005 1.00 59.44 98 TRP A O 1
ATOM 728 N N . PRO A 1 99 ? -5.687 -7.023 14.533 1.00 54.62 99 PRO A N 1
ATOM 729 C CA . PRO A 1 99 ? -6.585 -6.145 15.270 1.00 54.62 99 PRO A CA 1
ATOM 730 C C . PRO A 1 99 ? -6.263 -6.241 16.766 1.00 54.62 99 PRO A C 1
ATOM 732 O O . PRO A 1 99 ? -6.496 -7.268 17.407 1.00 54.62 99 PRO A O 1
ATOM 735 N N . GLY A 1 100 ? -5.723 -5.164 17.338 1.00 49.75 100 GLY A N 1
ATOM 736 C CA . GLY A 1 100 ? -5.366 -5.112 18.753 1.00 49.75 100 GLY A CA 1
ATOM 737 C C . GLY A 1 100 ? -6.570 -5.412 19.650 1.00 49.75 100 GLY A C 1
ATOM 738 O O . GLY A 1 100 ? -7.509 -4.619 19.737 1.00 49.75 100 GLY A O 1
ATOM 739 N N . ARG A 1 101 ? -6.547 -6.551 20.348 1.00 40.88 101 ARG A N 1
ATOM 740 C CA . ARG A 1 101 ? -7.371 -6.787 21.538 1.00 40.88 101 ARG A CA 1
ATOM 741 C C . ARG A 1 101 ? -6.446 -6.947 22.736 1.00 40.88 101 ARG A C 1
ATOM 743 O O . ARG A 1 101 ? -5.993 -8.047 23.025 1.00 40.88 101 ARG A O 1
ATOM 750 N N . PHE A 1 102 ? -6.214 -5.857 23.459 1.00 41.53 102 PHE A N 1
ATOM 751 C CA . PHE A 1 102 ? -5.801 -5.933 24.855 1.00 41.53 102 PHE A CA 1
ATOM 752 C C . PHE A 1 102 ? -6.903 -5.287 25.698 1.00 41.53 102 PHE A C 1
ATOM 754 O O . PHE A 1 102 ? -7.269 -4.136 25.470 1.00 41.53 102 PHE A O 1
ATOM 761 N N . GLN A 1 103 ? -7.505 -6.048 26.616 1.00 38.47 103 GLN A N 1
ATOM 762 C CA . GLN A 1 103 ? -8.443 -5.509 27.603 1.00 38.47 103 GLN A CA 1
ATOM 763 C C . GLN A 1 103 ? -7.633 -4.924 28.764 1.00 38.47 103 GLN A C 1
ATOM 765 O O . GLN A 1 103 ? -7.484 -5.563 29.799 1.00 38.47 103 GLN A O 1
ATOM 770 N N . SER A 1 104 ? -7.118 -3.709 28.586 1.00 33.84 104 SER A N 1
ATOM 771 C CA . SER A 1 104 ? -6.783 -2.826 29.706 1.00 33.84 104 SER A CA 1
ATOM 772 C C . SER A 1 104 ? -7.673 -1.586 29.629 1.00 33.84 104 SER A C 1
ATOM 774 O O . SER A 1 104 ? -7.881 -1.061 28.532 1.00 33.84 104 SER A O 1
ATOM 776 N N . PRO A 1 105 ? -8.245 -1.104 30.747 1.00 36.59 105 PRO A N 1
ATOM 777 C CA . PRO A 1 105 ? -9.094 0.077 30.720 1.00 36.59 105 PRO A CA 1
ATOM 778 C C . PRO A 1 105 ? -8.207 1.317 30.544 1.00 36.59 105 PRO A C 1
ATOM 780 O O . PRO A 1 105 ? -7.628 1.800 31.514 1.00 36.59 105 PRO A O 1
ATOM 783 N N . GLY A 1 106 ? -8.079 1.810 29.308 1.00 45.16 106 GLY A N 1
ATOM 784 C CA . GLY A 1 106 ? -7.372 3.067 29.035 1.00 45.16 106 GLY A CA 1
ATOM 785 C C . GLY A 1 106 ? -6.992 3.390 27.585 1.00 45.16 106 GLY A C 1
ATOM 786 O O . GLY A 1 106 ? -6.708 4.553 27.317 1.00 45.16 106 GLY A O 1
ATOM 787 N N . ASP A 1 107 ? -7.000 2.442 26.641 1.00 39.16 107 ASP A N 1
ATOM 788 C CA . ASP A 1 107 ? -6.159 2.613 25.443 1.00 39.16 107 ASP A CA 1
ATOM 789 C C . ASP A 1 107 ? -6.862 3.047 24.144 1.00 39.16 107 ASP A C 1
ATOM 791 O O . ASP A 1 107 ? -7.915 2.544 23.742 1.00 39.16 107 ASP A O 1
ATOM 795 N N . HIS A 1 108 ? -6.185 3.959 23.438 1.00 36.03 108 HIS A N 1
ATOM 796 C CA . HIS A 1 108 ? -6.396 4.270 22.028 1.00 36.03 108 HIS A CA 1
ATOM 797 C C . HIS A 1 108 ? -6.036 3.059 21.153 1.00 36.03 108 HIS A C 1
ATOM 799 O O . HIS A 1 108 ? -5.007 2.413 21.347 1.00 36.03 108 HIS A O 1
ATOM 805 N N . VAL A 1 109 ? -6.868 2.768 20.150 1.00 35.00 109 VAL A N 1
ATOM 806 C CA . VAL A 1 109 ? -6.652 1.666 19.202 1.00 35.00 109 VAL A CA 1
ATOM 807 C C . VAL A 1 109 ? -5.383 1.934 18.384 1.00 35.00 109 VAL A C 1
ATOM 809 O O . VAL A 1 109 ? -5.369 2.848 17.567 1.00 35.00 109 VAL A O 1
ATOM 812 N N . SER A 1 110 ? -4.335 1.133 18.586 1.00 40.53 110 SER A N 1
ATOM 813 C CA . SER A 1 110 ? -3.130 1.132 17.746 1.00 40.53 110 SER A CA 1
ATOM 814 C C . SER A 1 110 ? -3.030 -0.175 16.963 1.00 40.53 110 SER A C 1
ATOM 816 O O . SER A 1 110 ? -3.172 -1.254 17.539 1.00 40.53 110 SER A O 1
ATOM 818 N N . ALA A 1 111 ? -2.760 -0.080 15.659 1.00 42.53 111 ALA A N 1
ATOM 819 C CA . ALA A 1 111 ? -2.233 -1.196 14.880 1.00 42.53 111 ALA A CA 1
ATOM 820 C C . ALA A 1 111 ? -0.811 -1.478 15.383 1.00 42.53 111 ALA A C 1
ATOM 822 O O . ALA A 1 111 ? 0.045 -0.593 15.343 1.00 42.53 111 ALA A O 1
ATOM 823 N N . GLN A 1 112 ? -0.570 -2.674 15.918 1.00 46.25 112 GLN A N 1
ATOM 824 C CA . GLN A 1 112 ? 0.760 -3.067 16.375 1.00 46.25 112 GLN A CA 1
ATOM 825 C C . GLN A 1 112 ? 1.426 -3.934 15.314 1.00 46.25 112 GLN A C 1
ATOM 827 O O . GLN A 1 112 ? 0.903 -4.972 14.917 1.00 46.25 112 GLN A O 1
ATOM 832 N N . VAL A 1 113 ? 2.595 -3.481 14.869 1.00 52.53 113 VAL A N 1
ATOM 833 C CA . VAL A 1 113 ? 3.550 -4.294 14.125 1.00 52.53 113 VAL A CA 1
ATOM 834 C C . VAL A 1 113 ? 4.342 -5.097 15.153 1.00 52.53 113 VAL A C 1
ATOM 836 O O . VAL A 1 113 ? 5.034 -4.508 15.983 1.00 52.53 113 VAL A O 1
ATOM 839 N N . ALA A 1 114 ? 4.233 -6.424 15.124 1.00 40.81 114 ALA A N 1
ATOM 840 C CA . ALA A 1 114 ? 5.049 -7.280 15.980 1.00 40.81 114 ALA A CA 1
ATOM 841 C C . ALA A 1 114 ? 6.446 -7.487 15.364 1.00 40.81 114 ALA A C 1
ATOM 843 O O . ALA A 1 114 ? 6.572 -7.878 14.198 1.00 40.81 114 ALA A O 1
ATOM 844 N N . THR A 1 115 ? 7.483 -7.238 16.165 1.00 37.78 115 THR A N 1
ATOM 845 C CA . THR A 1 115 ? 8.896 -7.543 15.886 1.00 37.78 115 THR A CA 1
ATOM 846 C C . THR A 1 115 ? 9.334 -8.759 16.704 1.00 37.78 115 THR A C 1
ATOM 848 O O . THR A 1 115 ? 8.842 -8.945 17.818 1.00 37.78 115 THR A O 1
ATOM 851 N N . VAL A 1 116 ? 10.256 -9.566 16.172 1.00 35.94 116 VAL A N 1
ATOM 852 C CA . VAL A 1 116 ? 11.010 -10.570 16.953 1.00 35.94 116 VAL A CA 1
ATOM 853 C C . VAL A 1 116 ? 12.155 -9.886 17.690 1.00 35.94 116 VAL A C 1
ATOM 855 O O . VAL A 1 116 ? 12.729 -8.948 17.090 1.00 35.94 116 VAL A O 1
#

Sequence (116 aa):
MGAAPAGPSLVRVYGKEYDSGDAYDRFVDPASGRTVQTVPADLTDSNCDYDDRSTLVCSGTGPQSQVAYGLDASTGKVLWQLPDQQADRIAPTVTAAWPGRFQSPGDHVSAQVATV